Protein AF-A0A4Q2E7U4-F1 (afdb_monomer_lite)

Sequence (61 aa):
MSTAKRDPNQSKSGKAPTFQIRITPELKTQFEEAAKAEGMSLGNWLKNLGRNELNRLKKEL

InterPro domains:
  IPR008651 Uncharacterised protein family HicB [PF05534] (8-46)
  IPR010985 Ribbon-helix-helix [SSF47598] (14-55)
  IPR013321 Arc-type ribbon-helix-helix [G3DSA:1.10.1220.10] (1-45)

Radius of gyration: 14.92 Å; chains: 1; bounding box: 33×31×40 Å

Organism: Enterobacter cloacae (NCBI:txid550)

pLDDT: mean 80.56, std 16.59, range [48.53, 95.19]

Structure (mmCIF, N/CA/C/O backbone):
data_AF-A0A4Q2E7U4-F1
#
_entry.id   AF-A0A4Q2E7U4-F1
#
loop_
_atom_site.group_PDB
_atom_site.id
_atom_site.type_symbol
_atom_site.label_atom_id
_atom_site.label_alt_id
_atom_site.label_comp_id
_atom_site.label_asym_id
_atom_site.label_entity_id
_atom_site.label_seq_id
_atom_site.pdbx_PDB_ins_code
_atom_site.Cartn_x
_atom_site.Cartn_y
_atom_site.Cartn_z
_atom_site.occupancy
_atom_site.B_iso_or_equiv
_atom_site.auth_seq_id
_atom_site.auth_comp_id
_atom_site.auth_asym_id
_atom_site.auth_atom_id
_atom_site.pdbx_PDB_model_num
ATOM 1 N N . MET A 1 1 ? 15.595 -0.038 -27.900 1.00 48.53 1 MET A N 1
ATOM 2 C CA . MET A 1 1 ? 14.119 -0.033 -28.008 1.00 48.53 1 MET A CA 1
ATOM 3 C C . MET A 1 1 ? 13.568 -0.969 -26.942 1.00 48.53 1 MET A C 1
ATOM 5 O O . MET A 1 1 ? 13.729 -2.168 -27.096 1.00 48.53 1 MET A O 1
ATOM 9 N N . SER A 1 2 ? 13.019 -0.454 -25.837 1.00 48.66 2 SER A N 1
ATOM 10 C CA . SER A 1 2 ? 12.393 -1.292 -24.801 1.00 48.66 2 SER A CA 1
ATOM 11 C C . SER A 1 2 ? 10.983 -0.777 -24.527 1.00 48.66 2 SER A C 1
ATOM 13 O O . SER A 1 2 ? 10.794 0.296 -23.955 1.00 48.66 2 SER A O 1
ATOM 15 N N . THR A 1 3 ? 9.996 -1.512 -25.030 1.00 52.19 3 THR A N 1
ATOM 16 C CA . THR A 1 3 ? 8.562 -1.236 -24.923 1.00 52.19 3 THR A CA 1
ATOM 17 C C . THR A 1 3 ? 8.015 -1.859 -23.641 1.00 52.19 3 THR A C 1
ATOM 19 O O . THR A 1 3 ? 7.268 -2.835 -23.657 1.00 52.19 3 THR A O 1
ATOM 22 N N . ALA A 1 4 ? 8.374 -1.284 -22.493 1.00 55.34 4 ALA A N 1
ATOM 23 C CA . ALA A 1 4 ? 7.634 -1.560 -21.269 1.00 55.34 4 ALA A CA 1
ATOM 24 C C . ALA A 1 4 ? 6.219 -0.974 -21.426 1.00 55.34 4 ALA A C 1
ATOM 26 O O . ALA A 1 4 ? 6.058 0.246 -21.502 1.00 55.34 4 ALA A O 1
ATOM 27 N N . LYS A 1 5 ? 5.203 -1.845 -21.508 1.00 55.69 5 LYS A N 1
ATOM 28 C CA . LYS A 1 5 ? 3.773 -1.495 -21.536 1.00 55.69 5 LYS A CA 1
ATOM 29 C C . LYS A 1 5 ? 3.389 -0.790 -20.228 1.00 55.69 5 LYS A C 1
ATOM 31 O O . LYS A 1 5 ? 2.916 -1.421 -19.288 1.00 55.69 5 LYS A O 1
ATOM 36 N N . ARG A 1 6 ? 3.648 0.514 -20.134 1.00 55.81 6 ARG A N 1
ATOM 37 C CA . ARG A 1 6 ? 3.102 1.370 -19.078 1.00 55.81 6 ARG A CA 1
ATOM 38 C C . ARG A 1 6 ? 1.708 1.808 -19.497 1.00 55.81 6 ARG A C 1
ATOM 40 O O . ARG A 1 6 ? 1.547 2.381 -20.567 1.00 55.81 6 ARG A O 1
ATOM 47 N N . ASP A 1 7 ? 0.744 1.536 -18.629 1.00 56.19 7 ASP A N 1
ATOM 48 C CA . ASP A 1 7 ? -0.600 2.097 -18.689 1.00 56.19 7 ASP A CA 1
ATOM 49 C C . ASP A 1 7 ? -0.494 3.638 -18.720 1.00 56.19 7 ASP A C 1
ATOM 51 O O . ASP A 1 7 ? 0.043 4.228 -17.766 1.00 56.19 7 ASP A O 1
ATOM 55 N N . PRO A 1 8 ? -0.880 4.302 -19.826 1.00 54.88 8 PRO A N 1
ATOM 56 C CA . PRO A 1 8 ? -0.829 5.747 -19.922 1.00 54.88 8 PRO A CA 1
ATOM 57 C C . PRO A 1 8 ? -1.947 6.317 -19.055 1.00 54.88 8 PRO A C 1
ATOM 59 O O . PRO A 1 8 ? -3.062 6.564 -19.506 1.00 54.88 8 PRO A O 1
ATOM 62 N N . ASN A 1 9 ? -1.624 6.566 -17.790 1.00 53.50 9 ASN A N 1
ATOM 63 C CA . ASN A 1 9 ? -2.467 7.350 -16.906 1.00 53.50 9 ASN A CA 1
ATOM 64 C C . ASN A 1 9 ? -2.516 8.783 -17.469 1.00 53.50 9 ASN A C 1
ATOM 66 O O . ASN A 1 9 ? -1.625 9.593 -17.206 1.00 53.50 9 ASN A O 1
ATOM 70 N N . GLN A 1 10 ? -3.506 9.074 -18.320 1.00 53.06 10 GLN A N 1
ATOM 71 C CA . GLN A 1 10 ? -3.788 10.413 -18.835 1.00 53.06 10 GLN A CA 1
ATOM 72 C C . GLN A 1 10 ? -4.291 11.278 -17.675 1.00 53.06 10 GLN A C 1
ATOM 74 O O . GLN A 1 10 ? -5.492 11.439 -17.450 1.00 53.06 10 GLN A O 1
ATOM 79 N N . SER A 1 11 ? -3.364 11.830 -16.894 1.00 55.06 11 SER A N 1
ATOM 80 C CA . SER A 1 11 ? -3.707 12.834 -15.899 1.00 55.06 11 SER A CA 1
ATOM 81 C C . SER A 1 11 ? -4.142 14.114 -16.621 1.00 55.06 11 SER A C 1
ATOM 83 O O . SER A 1 11 ? -3.384 14.730 -17.365 1.00 55.06 11 SER A O 1
ATOM 85 N N . LYS A 1 12 ? -5.396 14.528 -16.402 1.00 58.09 12 LYS A N 1
ATOM 86 C CA . LYS A 1 12 ? -5.985 15.744 -16.997 1.00 58.09 12 LYS A CA 1
ATOM 87 C C . LYS A 1 12 ? -5.363 17.051 -16.479 1.00 58.09 12 LYS A C 1
ATOM 89 O O . LYS A 1 12 ? -5.677 18.123 -16.983 1.00 58.09 12 LYS A O 1
ATOM 94 N N . SER A 1 13 ? -4.504 16.993 -15.461 1.00 49.22 13 SER A N 1
ATOM 95 C CA . SER A 1 13 ? -3.921 18.173 -14.816 1.00 49.22 13 SER A CA 1
ATOM 96 C C . SER A 1 13 ? -2.576 17.814 -14.185 1.00 49.22 13 SER A C 1
ATOM 98 O O . SER A 1 13 ? -2.515 17.381 -13.039 1.00 49.22 13 SER A O 1
ATOM 100 N N . GLY A 1 14 ? -1.491 17.952 -14.950 1.00 61.34 14 GLY A N 1
ATOM 101 C CA . GLY A 1 14 ? -0.122 17.789 -14.447 1.00 61.34 14 GLY A CA 1
ATOM 102 C C . GLY A 1 14 ? 0.243 16.374 -13.980 1.00 61.34 14 GLY A C 1
ATOM 103 O O . GLY A 1 14 ? -0.542 15.430 -14.063 1.00 61.34 14 GLY A O 1
ATOM 104 N N . LYS A 1 15 ? 1.485 16.200 -13.513 1.00 58.19 15 LYS A N 1
ATOM 105 C CA . LYS A 1 15 ? 1.936 14.940 -12.905 1.00 58.19 15 LYS A CA 1
ATOM 106 C C . LYS A 1 15 ? 1.156 14.732 -11.604 1.00 58.19 15 LYS A C 1
ATOM 108 O O . LYS A 1 15 ? 1.113 15.637 -10.778 1.00 58.19 15 LYS A O 1
ATOM 113 N N . ALA A 1 16 ? 0.558 13.555 -11.419 1.00 68.06 16 ALA A N 1
ATOM 114 C CA . ALA A 1 16 ? -0.087 13.216 -10.154 1.00 68.06 16 ALA A CA 1
ATOM 115 C C . ALA A 1 16 ? 0.912 13.379 -8.986 1.00 68.06 16 ALA A C 1
ATOM 117 O O . ALA A 1 16 ? 2.086 13.023 -9.152 1.00 68.06 16 ALA A O 1
ATOM 118 N N . PRO A 1 17 ? 0.480 13.904 -7.824 1.00 73.12 17 PRO A N 1
ATOM 119 C CA . PRO A 1 17 ? 1.361 14.085 -6.677 1.00 73.12 17 PRO A CA 1
ATOM 120 C C . PRO A 1 17 ? 1.936 12.736 -6.233 1.00 73.12 17 PRO A C 1
ATOM 122 O O . PRO A 1 17 ? 1.213 11.748 -6.083 1.00 73.12 17 PRO A O 1
ATOM 125 N N . THR A 1 18 ? 3.255 12.681 -6.055 1.00 80.44 18 THR A N 1
ATOM 126 C CA . THR A 1 18 ? 3.955 11.461 -5.646 1.00 80.44 18 THR A CA 1
ATOM 127 C C . THR A 1 18 ? 3.917 11.310 -4.134 1.00 80.44 18 THR A C 1
ATOM 129 O O . THR A 1 18 ? 4.358 12.204 -3.416 1.00 80.44 18 THR A O 1
ATOM 132 N N . PHE A 1 19 ? 3.465 10.156 -3.652 1.00 78.00 19 PHE A N 1
ATOM 133 C CA . PHE A 1 19 ? 3.573 9.774 -2.248 1.00 78.00 19 PHE A CA 1
ATOM 134 C C . PHE A 1 19 ? 4.842 8.936 -2.054 1.00 78.00 19 PHE A C 1
ATOM 136 O O . PHE A 1 19 ? 4.963 7.856 -2.634 1.00 78.00 19 PHE A O 1
ATOM 143 N N . GLN A 1 20 ? 5.811 9.454 -1.298 1.00 84.19 20 GLN A N 1
ATOM 144 C CA . GLN A 1 20 ? 7.053 8.749 -0.979 1.00 84.19 20 GLN A CA 1
ATOM 145 C C . GLN A 1 20 ? 6.970 8.191 0.442 1.00 84.19 20 GLN A C 1
ATOM 147 O O . GLN A 1 20 ? 6.779 8.947 1.390 1.00 84.19 20 GLN A O 1
ATOM 152 N N . ILE A 1 21 ? 7.153 6.879 0.590 1.00 85.81 21 ILE A N 1
ATOM 153 C CA . ILE A 1 21 ? 7.179 6.198 1.889 1.00 85.81 21 ILE A CA 1
ATOM 154 C C . ILE A 1 21 ? 8.548 5.550 2.055 1.00 85.81 21 ILE A C 1
ATOM 156 O O . ILE A 1 21 ? 9.029 4.868 1.149 1.00 85.81 21 ILE A O 1
ATOM 160 N N . ARG A 1 22 ? 9.171 5.751 3.216 1.00 91.06 22 ARG A N 1
ATOM 161 C CA . ARG A 1 22 ? 10.377 5.019 3.608 1.00 91.06 22 ARG A CA 1
ATOM 162 C C . ARG A 1 22 ? 9.952 3.828 4.458 1.00 91.06 22 ARG A C 1
ATOM 164 O O . ARG A 1 22 ? 9.389 4.017 5.529 1.00 91.06 22 ARG A O 1
ATOM 171 N N . ILE A 1 23 ? 10.214 2.626 3.963 1.00 90.62 23 ILE A N 1
ATOM 172 C CA . ILE A 1 23 ? 9.955 1.359 4.655 1.00 90.62 23 ILE A CA 1
ATOM 173 C C . ILE A 1 23 ? 11.193 0.471 4.572 1.00 90.62 23 ILE A C 1
ATOM 175 O O . ILE A 1 23 ? 12.053 0.678 3.712 1.00 90.62 23 ILE A O 1
ATOM 179 N N . THR A 1 24 ? 11.288 -0.514 5.463 1.00 95.12 24 THR A N 1
ATOM 180 C CA . THR A 1 24 ? 12.351 -1.519 5.395 1.00 95.12 24 THR A CA 1
ATOM 181 C C . THR A 1 24 ? 12.190 -2.389 4.139 1.00 95.12 24 THR A C 1
ATOM 183 O O . THR A 1 24 ? 11.067 -2.577 3.657 1.00 95.12 24 THR A O 1
ATOM 186 N N . PRO A 1 25 ? 13.288 -2.942 3.590 1.00 91.75 25 PRO A N 1
ATOM 187 C CA . PRO A 1 25 ? 13.219 -3.831 2.429 1.00 91.75 25 PRO A CA 1
ATOM 188 C C . PRO A 1 25 ? 12.330 -5.054 2.667 1.00 91.75 25 PRO A C 1
ATOM 190 O O . PRO A 1 25 ? 11.609 -5.471 1.770 1.00 91.75 25 PRO A O 1
ATOM 193 N N . GLU A 1 26 ? 12.337 -5.584 3.889 1.00 94.50 26 GLU A N 1
ATOM 194 C CA . GLU A 1 26 ? 11.508 -6.721 4.288 1.00 94.50 26 GLU A CA 1
ATOM 195 C C . GLU A 1 26 ? 10.013 -6.400 4.197 1.00 94.50 26 GLU A C 1
ATOM 197 O O . GLU A 1 26 ? 9.253 -7.140 3.575 1.00 94.50 26 GLU A O 1
ATOM 202 N N . LEU A 1 27 ? 9.597 -5.247 4.730 1.00 92.88 27 LEU A N 1
ATOM 203 C CA . LEU A 1 27 ? 8.203 -4.818 4.661 1.00 92.88 27 LEU A CA 1
ATOM 204 C C . LEU A 1 27 ? 7.764 -4.553 3.215 1.00 92.88 27 LEU A C 1
ATOM 206 O O . LEU A 1 27 ? 6.632 -4.854 2.838 1.00 92.88 27 LEU A O 1
ATOM 210 N N . LYS A 1 28 ? 8.669 -4.035 2.375 1.00 91.12 28 LYS A N 1
ATOM 211 C CA . LYS A 1 28 ? 8.404 -3.877 0.940 1.00 91.12 28 LYS A CA 1
ATOM 212 C C . LYS A 1 28 ? 8.107 -5.224 0.278 1.00 91.12 28 LYS A C 1
ATOM 214 O O . LYS A 1 28 ? 7.157 -5.296 -0.496 1.00 91.12 28 LYS A O 1
ATOM 219 N N . THR A 1 29 ? 8.883 -6.264 0.581 1.00 93.88 29 THR A N 1
ATOM 220 C CA . THR A 1 29 ? 8.656 -7.612 0.039 1.00 93.88 29 THR A CA 1
ATOM 221 C C . THR A 1 29 ? 7.289 -8.147 0.454 1.00 93.88 29 THR A C 1
ATOM 223 O O . THR A 1 29 ? 6.536 -8.595 -0.405 1.00 93.88 29 THR A O 1
ATOM 226 N N . GLN A 1 30 ? 6.916 -7.999 1.730 1.00 94.31 30 GLN A N 1
ATOM 227 C CA . GLN A 1 30 ? 5.596 -8.419 2.223 1.00 94.31 30 GLN A CA 1
ATOM 228 C C . GLN A 1 30 ? 4.452 -7.711 1.478 1.00 94.31 30 GLN A C 1
ATOM 230 O O . GLN A 1 30 ? 3.471 -8.342 1.086 1.00 94.31 30 GLN A O 1
ATOM 235 N N . PHE A 1 31 ? 4.582 -6.405 1.220 1.00 93.06 31 PHE A N 1
ATOM 236 C CA . PHE A 1 31 ? 3.573 -5.674 0.449 1.00 93.06 31 PHE A CA 1
ATOM 237 C C . PHE A 1 31 ? 3.533 -6.086 -1.026 1.00 93.06 31 PHE A C 1
ATOM 239 O O . PHE A 1 31 ? 2.461 -6.104 -1.629 1.00 93.06 31 PHE A O 1
ATOM 246 N N . GLU A 1 32 ? 4.678 -6.406 -1.628 1.00 92.25 32 GLU A N 1
ATOM 247 C CA . GLU A 1 32 ? 4.731 -6.889 -3.010 1.00 92.25 32 GLU A CA 1
ATOM 248 C C . GLU A 1 32 ? 4.120 -8.283 -3.155 1.00 92.25 32 GLU A C 1
ATOM 250 O O . GLU A 1 32 ? 3.410 -8.527 -4.131 1.00 92.25 32 GLU A O 1
ATOM 255 N N . GLU A 1 33 ? 4.333 -9.172 -2.186 1.00 94.75 33 GLU A N 1
ATOM 256 C CA . GLU A 1 33 ? 3.699 -10.492 -2.143 1.00 94.75 33 GLU A CA 1
ATOM 257 C C . GLU A 1 33 ? 2.178 -10.383 -2.008 1.00 94.75 33 GLU A C 1
ATOM 259 O O . GLU A 1 33 ? 1.457 -11.004 -2.791 1.00 94.75 33 GLU A O 1
ATOM 264 N N . ALA A 1 34 ? 1.687 -9.537 -1.096 1.00 93.62 34 ALA A N 1
ATOM 265 C CA . ALA A 1 34 ? 0.255 -9.288 -0.931 1.00 93.62 34 ALA A CA 1
ATOM 266 C C . ALA A 1 34 ? -0.373 -8.684 -2.200 1.00 93.62 34 ALA A C 1
ATOM 268 O O . ALA A 1 34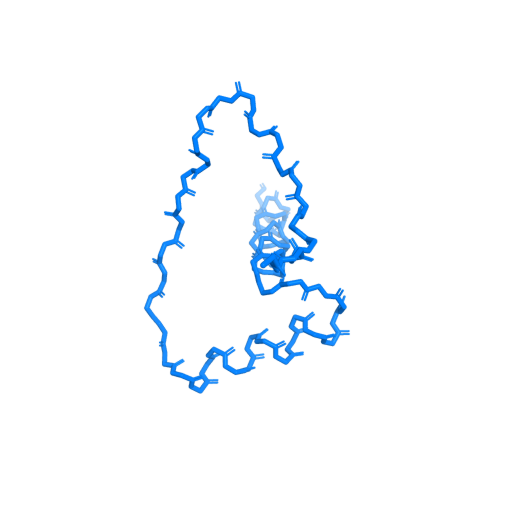 ? -1.388 -9.175 -2.697 1.00 93.62 34 ALA A O 1
ATOM 269 N N . ALA A 1 35 ? 0.276 -7.679 -2.797 1.00 93.56 35 ALA A N 1
ATOM 270 C CA . ALA A 1 35 ? -0.184 -7.075 -4.045 1.00 93.56 35 ALA A CA 1
ATOM 271 C C . ALA A 1 35 ? -0.217 -8.086 -5.204 1.00 93.56 35 ALA A C 1
ATOM 273 O O . ALA A 1 35 ? -1.153 -8.087 -6.008 1.00 93.56 35 ALA A O 1
ATOM 274 N N . LYS A 1 36 ? 0.786 -8.972 -5.278 1.00 93.12 36 LYS A N 1
ATOM 275 C CA . LYS A 1 36 ? 0.867 -10.030 -6.291 1.00 93.12 36 LYS A CA 1
ATOM 276 C C . LYS A 1 36 ? -0.201 -11.103 -6.086 1.00 93.12 36 LYS A C 1
ATOM 278 O O . LYS A 1 36 ? -0.750 -11.572 -7.081 1.00 93.12 36 LYS A O 1
ATOM 283 N N . ALA A 1 37 ? -0.516 -11.461 -4.841 1.00 92.94 37 ALA A N 1
ATOM 284 C CA . ALA A 1 37 ? -1.604 -12.384 -4.520 1.00 92.94 37 ALA A CA 1
ATOM 285 C C . ALA A 1 37 ? -2.964 -11.852 -5.004 1.00 92.94 37 ALA A C 1
ATOM 287 O O . ALA A 1 37 ? -3.783 -12.619 -5.502 1.00 92.94 37 ALA A O 1
ATOM 288 N N . GLU A 1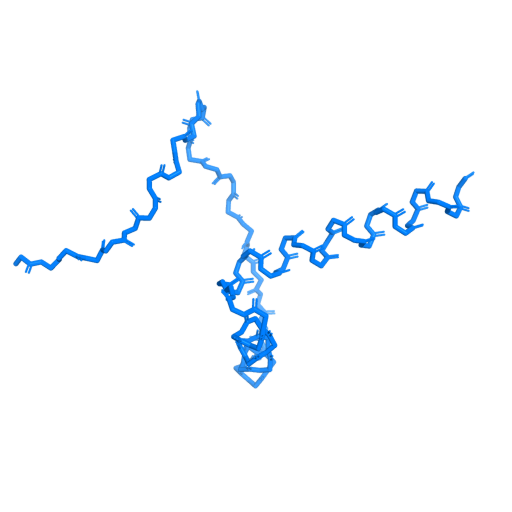 38 ? -3.168 -10.533 -4.954 1.00 89.94 38 GLU A N 1
ATOM 289 C CA . GLU A 1 38 ? -4.355 -9.867 -5.505 1.00 89.94 38 GLU A CA 1
ATOM 290 C C . GLU A 1 38 ? -4.247 -9.534 -7.009 1.00 89.94 38 GLU A C 1
ATOM 292 O O . GLU A 1 38 ? -5.146 -8.917 -7.583 1.00 89.94 38 GLU A O 1
ATOM 297 N N . GLY A 1 39 ? -3.154 -9.923 -7.675 1.00 91.75 39 GLY A N 1
ATOM 298 C CA . GLY A 1 39 ? -2.965 -9.721 -9.114 1.00 91.75 39 GLY A CA 1
ATOM 299 C C . GLY A 1 39 ? -2.793 -8.257 -9.537 1.00 91.75 39 GLY A C 1
ATOM 300 O O . GLY A 1 39 ? -3.101 -7.909 -10.678 1.00 91.75 39 GLY A O 1
ATOM 301 N N . MET A 1 40 ? -2.309 -7.382 -8.649 1.00 92.25 40 MET A N 1
ATOM 302 C CA . MET A 1 40 ? -2.179 -5.946 -8.917 1.00 92.25 40 MET A CA 1
ATOM 303 C C . MET A 1 40 ? -0.801 -5.378 -8.548 1.00 92.25 40 MET A C 1
ATOM 305 O O . MET A 1 40 ? 0.022 -6.014 -7.897 1.00 92.25 40 MET A O 1
ATOM 309 N N . SER A 1 41 ? -0.514 -4.150 -8.996 1.00 89.25 41 SER A N 1
ATOM 310 C CA . SER A 1 41 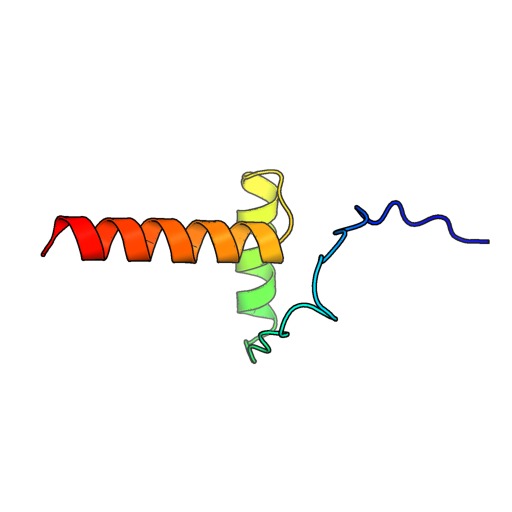? 0.729 -3.462 -8.627 1.00 89.25 41 SER A CA 1
ATOM 311 C C . SER A 1 41 ? 0.681 -2.973 -7.179 1.00 89.25 41 SER A C 1
ATOM 313 O O . SER A 1 41 ? -0.375 -2.552 -6.706 1.00 89.25 41 SER A O 1
ATOM 315 N N . LEU A 1 42 ? 1.840 -2.917 -6.511 1.00 88.31 42 LEU A N 1
ATOM 316 C CA . LEU A 1 42 ? 1.982 -2.401 -5.142 1.00 88.31 42 LEU A CA 1
ATOM 317 C C . LEU A 1 42 ? 1.285 -1.041 -4.941 1.00 88.31 42 LEU A C 1
ATOM 319 O O . LEU A 1 42 ? 0.609 -0.812 -3.942 1.00 88.31 42 LEU A O 1
ATOM 323 N N . GLY A 1 43 ? 1.411 -0.136 -5.916 1.00 88.00 43 GLY A N 1
ATOM 324 C CA . GLY A 1 43 ? 0.784 1.183 -5.847 1.00 88.00 43 GLY A CA 1
ATOM 325 C C . GLY A 1 43 ? -0.744 1.145 -5.939 1.00 88.00 43 GLY A C 1
ATOM 326 O O . GLY A 1 43 ? -1.408 1.940 -5.279 1.00 88.00 43 GLY A O 1
ATOM 327 N N . ASN A 1 44 ? -1.323 0.244 -6.737 1.00 88.25 44 ASN A N 1
ATOM 328 C CA . ASN A 1 44 ? -2.779 0.075 -6.785 1.00 88.25 44 ASN A CA 1
ATOM 329 C C . ASN A 1 44 ? -3.301 -0.658 -5.549 1.00 88.25 44 ASN A C 1
ATOM 331 O O . ASN A 1 44 ? -4.346 -0.275 -5.026 1.00 88.25 44 ASN A O 1
ATOM 335 N N . TRP A 1 45 ? -2.530 -1.616 -5.042 1.00 93.06 45 TRP A N 1
ATOM 336 C CA . TRP A 1 45 ? -2.827 -2.326 -3.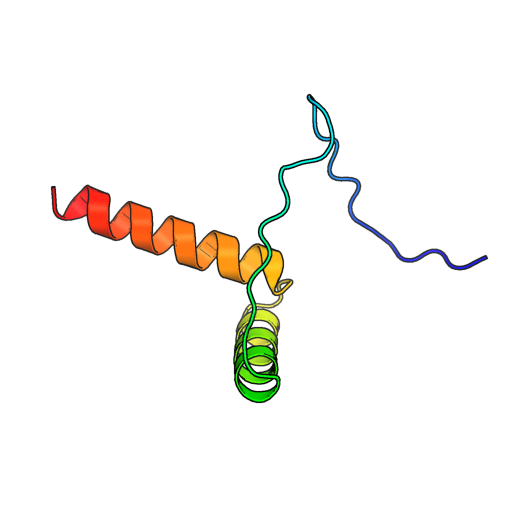805 1.00 93.06 45 TRP A CA 1
ATOM 337 C C . TRP A 1 45 ? -2.915 -1.371 -2.609 1.00 93.06 45 TRP A C 1
ATOM 339 O O . TRP A 1 45 ? -3.957 -1.283 -1.961 1.00 93.06 45 TRP A O 1
ATOM 349 N N . LEU A 1 46 ? -1.898 -0.525 -2.404 1.00 91.38 46 LEU A N 1
ATOM 350 C CA . LEU A 1 46 ? -1.911 0.494 -1.345 1.00 91.38 46 LEU A CA 1
ATOM 351 C C . LEU A 1 46 ? -3.064 1.497 -1.491 1.00 91.38 46 LEU A C 1
ATOM 353 O O . LEU A 1 46 ? -3.652 1.927 -0.498 1.00 91.38 46 LEU A O 1
ATOM 357 N N . LYS A 1 47 ? -3.426 1.871 -2.724 1.00 89.69 47 LYS A N 1
ATOM 358 C CA . LYS A 1 47 ? -4.585 2.742 -2.963 1.00 89.69 47 LYS A CA 1
ATOM 359 C C . LYS A 1 47 ? -5.896 2.071 -2.550 1.00 89.69 47 LYS A C 1
ATOM 361 O O . LYS A 1 47 ? -6.770 2.752 -2.019 1.00 89.69 47 LYS A O 1
ATOM 366 N N . ASN A 1 48 ? -6.057 0.777 -2.816 1.00 92.44 48 ASN A N 1
ATOM 367 C CA . ASN A 1 48 ? -7.250 0.030 -2.418 1.00 92.44 48 ASN A CA 1
ATOM 368 C C . ASN A 1 48 ? -7.321 -0.118 -0.900 1.00 92.44 48 ASN A C 1
ATOM 370 O O . ASN A 1 48 ? -8.368 0.164 -0.322 1.00 92.44 48 ASN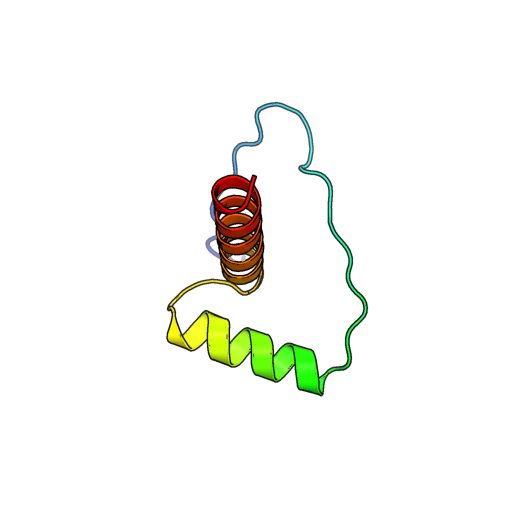 A O 1
ATOM 374 N N . LEU A 1 49 ? -6.192 -0.433 -0.259 1.00 91.81 49 LEU A N 1
ATOM 375 C CA . LEU A 1 49 ? -6.075 -0.489 1.197 1.00 91.81 49 LEU A CA 1
ATOM 376 C C . LEU A 1 49 ? -6.524 0.831 1.845 1.00 91.81 49 LEU A C 1
ATOM 378 O O . LEU A 1 49 ? -7.420 0.837 2.687 1.00 91.81 49 LEU A O 1
ATOM 382 N N . GLY A 1 50 ? -5.982 1.964 1.382 1.00 92.38 50 GLY A N 1
ATOM 383 C CA . GLY A 1 50 ? -6.359 3.285 1.892 1.00 92.38 50 GLY A CA 1
ATOM 384 C C . GLY A 1 50 ? -7.832 3.634 1.655 1.00 92.38 50 GLY A C 1
ATOM 385 O O . GLY A 1 50 ? -8.482 4.198 2.530 1.00 92.38 50 GLY A O 1
ATOM 386 N N . ARG A 1 51 ? -8.403 3.273 0.497 1.00 94.06 51 ARG A N 1
ATOM 387 C CA . ARG A 1 51 ? -9.835 3.500 0.221 1.00 94.06 51 ARG A CA 1
ATOM 388 C C . ARG A 1 51 ? -10.742 2.665 1.116 1.00 94.06 51 ARG A C 1
ATOM 390 O O . ARG A 1 51 ? -11.749 3.185 1.589 1.00 94.06 51 ARG A O 1
ATOM 397 N N . ASN A 1 52 ? -10.398 1.400 1.336 1.00 94.62 52 ASN A N 1
ATOM 398 C CA . ASN A 1 52 ? -11.166 0.512 2.202 1.00 94.62 52 ASN A CA 1
ATOM 399 C C . ASN A 1 52 ? -11.175 1.032 3.639 1.00 94.62 52 ASN A C 1
ATOM 401 O O . ASN A 1 52 ? -12.238 1.086 4.253 1.00 94.62 52 ASN A O 1
ATOM 405 N N . GLU A 1 53 ? -10.029 1.506 4.127 1.00 94.75 53 GLU A N 1
ATOM 406 C CA . GLU A 1 53 ? -9.925 2.080 5.467 1.00 94.75 53 GLU A CA 1
ATOM 407 C C . GLU A 1 53 ? -10.715 3.389 5.601 1.00 94.75 53 GLU A C 1
ATOM 409 O O . GLU A 1 53 ? -11.485 3.558 6.543 1.00 94.75 53 GLU A O 1
ATOM 414 N N . LEU A 1 54 ? -10.635 4.290 4.615 1.00 94.88 54 LEU A N 1
ATOM 415 C CA . LEU A 1 54 ? -11.468 5.499 4.600 1.00 94.88 54 LEU A CA 1
ATOM 416 C C . LEU A 1 54 ? -12.967 5.171 4.574 1.00 94.88 54 LEU A C 1
ATOM 418 O O . LEU A 1 54 ? -13.761 5.863 5.208 1.00 94.88 54 LEU A O 1
ATOM 422 N N . ASN A 1 55 ? -13.367 4.126 3.848 1.00 94.88 55 ASN A N 1
ATOM 423 C CA . ASN A 1 55 ? -14.751 3.661 3.832 1.00 94.88 55 ASN A CA 1
ATOM 424 C C . ASN A 1 55 ? -15.170 3.047 5.174 1.00 94.88 55 ASN A C 1
ATOM 426 O O . ASN A 1 55 ? -16.324 3.216 5.560 1.00 94.88 55 ASN A O 1
ATOM 430 N N . ARG A 1 56 ? -14.262 2.359 5.880 1.00 95.19 56 ARG A N 1
ATOM 431 C CA . ARG A 1 56 ? -14.495 1.843 7.237 1.00 95.19 56 ARG A CA 1
ATOM 432 C C . ARG A 1 56 ? -14.735 2.994 8.212 1.00 95.19 56 ARG A C 1
ATOM 434 O O . ARG A 1 56 ? -15.787 3.034 8.836 1.00 95.19 56 ARG A O 1
ATOM 441 N N . LEU A 1 57 ? -13.834 3.977 8.238 1.00 94.25 57 LEU A N 1
ATOM 442 C CA . LEU A 1 57 ? -13.944 5.155 9.109 1.00 94.25 57 LEU A CA 1
ATOM 443 C C . LEU A 1 57 ? -15.222 5.963 8.850 1.00 94.25 57 LEU A C 1
ATOM 445 O O . LEU A 1 57 ? -15.852 6.434 9.787 1.00 94.25 57 LEU A O 1
ATOM 449 N N . LYS A 1 58 ? -15.648 6.091 7.587 1.00 92.00 58 LYS A N 1
ATOM 450 C CA . LYS A 1 58 ? -16.912 6.762 7.235 1.00 92.00 58 LYS A CA 1
ATOM 451 C C . LYS A 1 58 ? -18.168 6.029 7.703 1.00 92.00 58 LYS A C 1
ATOM 453 O O . LYS A 1 58 ? -19.204 6.668 7.792 1.00 92.00 58 LYS A O 1
ATOM 458 N N . LYS A 1 59 ? -18.111 4.710 7.906 1.00 79.50 59 LYS A N 1
ATOM 459 C CA . LYS A 1 59 ? -19.251 3.910 8.390 1.00 79.50 59 LYS A CA 1
ATOM 460 C C . LYS A 1 59 ? -19.367 3.910 9.915 1.00 79.50 59 LYS 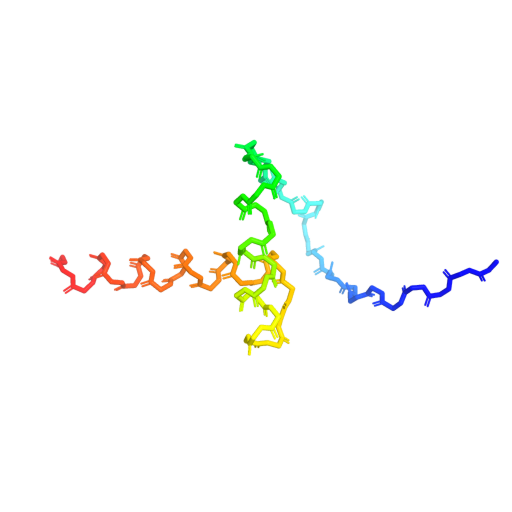A C 1
ATOM 462 O O . LYS A 1 59 ? -20.402 3.507 10.428 1.00 79.50 59 LYS A O 1
ATOM 467 N N . GLU A 1 60 ? -18.303 4.300 10.612 1.00 71.06 60 GLU A N 1
ATOM 468 C CA . GLU A 1 60 ? -18.240 4.399 12.076 1.00 71.06 60 GLU A CA 1
ATOM 469 C C . GLU A 1 60 ? -18.590 5.816 12.589 1.00 71.06 60 GLU A C 1
ATOM 471 O O . GLU A 1 60 ? -18.657 6.022 13.800 1.00 71.06 60 GLU A O 1
ATOM 476 N N . LEU A 1 61 ? -18.825 6.768 11.674 1.00 56.59 61 LEU A N 1
ATOM 477 C CA . LEU A 1 61 ? -19.297 8.143 11.900 1.00 56.59 61 LEU A CA 1
ATOM 478 C C . LEU A 1 61 ? -20.794 8.260 11.596 1.00 56.59 61 LEU A C 1
ATOM 480 O O . LEU A 1 61 ? -21.469 9.011 12.333 1.00 56.59 61 LEU A O 1
#

Foldseek 3Di:
DDDPPDDPPPDPDDDDDDDDDDDDPVVVVVLCVVCVVVVHGSVVSVVVVVVVVVVVVVVVD

Secondary structure (DSSP, 8-state):
-----------SSSSPPP------HHHHHHHHHHHHHTTS-HHHHHHHHHHHHHHHHHH--